Protein AF-A0A7K7KEI0-F1 (afdb_monomer)

Nearest PDB structures (foldseek):
  1w1h-assembly2_B  TM=6.292E-01  e=1.467E+00  Homo sapiens
  8t2x-assembly1_Bg  TM=7.182E-01  e=4.111E+00  Saccharomyces cerevisiae
  3gy1-assembly1_A  TM=5.578E-01  e=2.532E+00  Clostridium beijerinckii NCIMB 8052
  8hmf-assembly1_E  TM=5.472E-01  e=4.368E+00  Tetrahymena thermophila

Radius of gyration: 17.44 Å; Cα contacts (8 Å, |Δi|>4): 81; chains: 1; bounding box: 35×21×53 Å

Solvent-accessible surface area (backbone atoms only — not comparable to full-atom values): 3714 Å² total; per-residue (Å²): 110,74,64,80,76,47,72,85,59,82,86,79,90,82,76,54,77,71,46,77,49,74,43,83,72,76,73,65,93,86,63,76,44,26,42,31,37,32,31,74,84,72,48,52,37,35,29,39,74,86,78,70,42,79,77,46,109

Foldseek 3Di:
DVCVVPVPPDDDDDWAWDDKDWAQPDDPPPDGTWIWTATPVGDIFTADPVPRDTPDD

Structure (mmCIF, N/CA/C/O backbone):
data_AF-A0A7K7KEI0-F1
#
_entry.id   AF-A0A7K7KEI0-F1
#
loop_
_atom_site.group_PDB
_atom_site.id
_atom_site.type_symbol
_atom_site.label_atom_id
_atom_site.label_alt_id
_atom_site.label_comp_id
_atom_site.label_as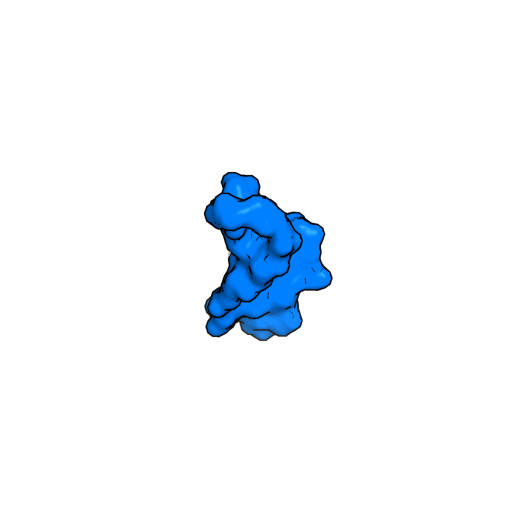ym_id
_atom_site.label_entity_id
_atom_site.label_seq_id
_atom_site.pdbx_PDB_ins_code
_atom_site.Cartn_x
_atom_site.Cartn_y
_atom_site.Cartn_z
_atom_site.occupancy
_atom_site.B_iso_or_equiv
_atom_site.auth_seq_id
_atom_site.auth_comp_id
_atom_site.auth_asym_id
_atom_site.auth_atom_id
_atom_site.pdbx_PDB_model_num
ATOM 1 N N . PRO A 1 1 ? -15.150 6.643 35.546 1.00 83.62 1 PRO A N 1
ATOM 2 C CA . PRO A 1 1 ? -15.880 5.640 34.724 1.00 83.62 1 PRO A CA 1
ATOM 3 C C . PRO A 1 1 ? -15.172 5.459 33.370 1.00 83.62 1 PRO A C 1
ATOM 5 O O . PRO A 1 1 ? -14.750 6.461 32.798 1.00 83.62 1 PRO A O 1
ATOM 8 N N . PHE A 1 2 ? -15.029 4.221 32.874 1.00 91.81 2 PHE A N 1
ATOM 9 C CA . PHE A 1 2 ? -14.287 3.861 31.644 1.00 91.81 2 PHE A CA 1
ATOM 10 C C . PHE A 1 2 ? -14.592 4.791 30.453 1.00 91.81 2 PHE A C 1
ATOM 12 O O . PHE A 1 2 ? -13.703 5.303 29.780 1.00 91.81 2 PHE A O 1
ATOM 19 N N . VAL A 1 3 ? -15.871 5.110 30.269 1.00 90.94 3 VAL A N 1
ATOM 20 C CA . VAL A 1 3 ? -16.378 5.955 29.183 1.00 90.94 3 VAL A CA 1
ATOM 21 C C . VAL A 1 3 ? -15.792 7.377 29.190 1.00 90.94 3 VAL A C 1
ATOM 23 O O . VAL A 1 3 ? -15.420 7.883 28.137 1.00 90.94 3 VAL A O 1
ATOM 26 N N . ALA A 1 4 ? -15.667 8.026 30.351 1.00 92.69 4 ALA A N 1
ATOM 27 C CA . ALA A 1 4 ? -15.108 9.381 30.440 1.00 92.69 4 ALA A CA 1
ATOM 28 C C . ALA A 1 4 ? -13.601 9.420 30.122 1.00 92.69 4 ALA A C 1
ATOM 30 O O . ALA A 1 4 ? -13.105 10.427 29.632 1.00 92.69 4 ALA A O 1
ATOM 31 N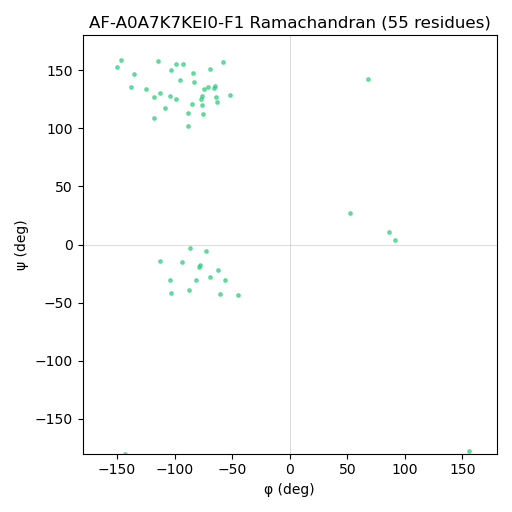 N . LEU A 1 5 ? -12.890 8.314 30.366 1.00 92.50 5 LEU A N 1
ATOM 32 C CA . LEU A 1 5 ? -11.448 8.198 30.141 1.00 92.50 5 LEU A CA 1
ATOM 33 C C . LEU A 1 5 ? -11.093 7.901 28.675 1.00 92.50 5 LEU A C 1
ATOM 35 O O . LEU A 1 5 ? -10.024 8.289 28.203 1.00 92.50 5 LEU A O 1
ATOM 39 N N . HIS A 1 6 ? -11.974 7.203 27.953 1.00 91.19 6 HIS A N 1
ATOM 40 C CA . HIS A 1 6 ? -11.661 6.671 26.623 1.00 91.19 6 HIS A CA 1
ATOM 41 C C . HIS A 1 6 ? -12.438 7.320 25.469 1.00 91.19 6 HIS A C 1
ATOM 43 O O . HIS A 1 6 ? -12.006 7.185 24.330 1.00 91.19 6 HIS A O 1
ATOM 49 N N . LYS A 1 7 ? -13.511 8.086 25.728 1.00 90.44 7 LYS A N 1
ATOM 50 C CA . LYS A 1 7 ? -14.323 8.747 24.681 1.00 90.44 7 LYS A CA 1
ATOM 51 C C . LYS A 1 7 ? -13.541 9.677 23.744 1.00 90.44 7 LYS A C 1
ATOM 53 O O . LYS A 1 7 ? -13.938 9.832 22.598 1.00 90.44 7 LYS A O 1
ATOM 58 N N . GLY A 1 8 ? -12.466 10.303 24.224 1.00 92.12 8 GLY A N 1
ATOM 59 C CA . GLY A 1 8 ? -11.637 11.212 23.423 1.00 92.12 8 GLY A CA 1
ATOM 60 C C . GLY A 1 8 ? -10.530 10.527 22.617 1.00 92.12 8 GLY A C 1
ATOM 61 O O . GLY A 1 8 ? -9.798 11.210 21.909 1.00 92.12 8 GLY A O 1
ATOM 62 N N . ARG A 1 9 ? -10.356 9.203 22.739 1.00 91.25 9 ARG A N 1
ATOM 63 C 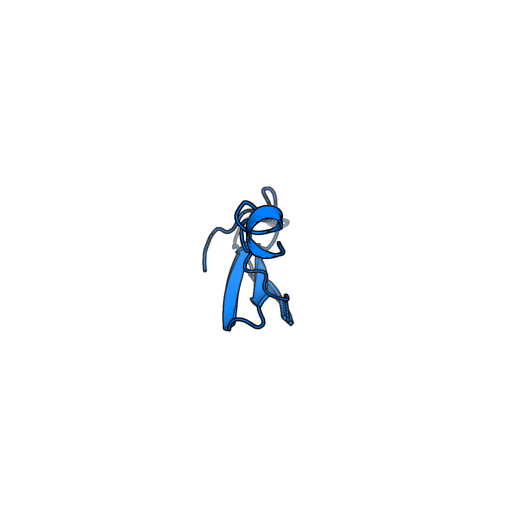CA . ARG A 1 9 ? -9.302 8.479 22.018 1.00 91.25 9 ARG A CA 1
ATOM 64 C C . ARG A 1 9 ? -9.834 8.043 20.648 1.00 91.25 9 ARG A C 1
ATOM 66 O O . ARG A 1 9 ? -10.733 7.201 20.617 1.00 91.25 9 ARG A O 1
ATOM 73 N N . PRO A 1 10 ? -9.316 8.578 19.527 1.00 89.75 10 PRO A N 1
ATOM 74 C CA . PRO A 1 10 ? -9.747 8.138 18.208 1.00 89.75 10 PRO A CA 1
ATOM 75 C C . PRO A 1 10 ? -9.344 6.677 17.980 1.00 89.75 10 PRO A C 1
ATOM 77 O O . PRO A 1 10 ? -8.213 6.279 18.266 1.00 89.75 10 PRO A O 1
ATOM 80 N N . LEU A 1 11 ? -10.269 5.878 17.450 1.00 90.75 11 LEU A N 1
ATOM 81 C CA . LEU A 1 11 ? -9.994 4.512 17.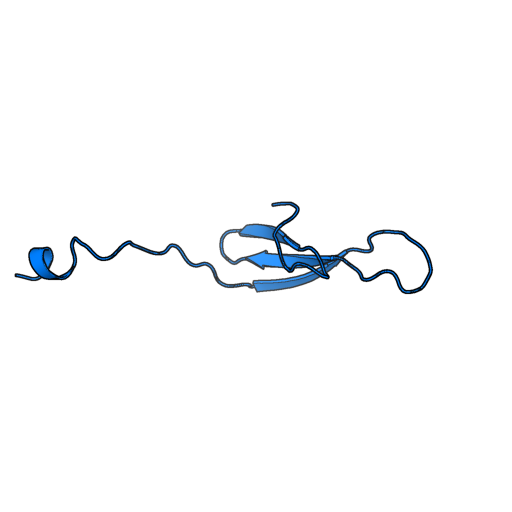009 1.00 90.75 11 LEU A CA 1
ATOM 82 C C . LEU A 1 11 ? -9.224 4.558 15.686 1.00 90.75 11 LEU A C 1
ATOM 84 O O . LEU A 1 11 ? -9.763 4.966 14.660 1.00 90.75 11 LEU A O 1
ATOM 88 N N . GLN A 1 12 ? -7.962 4.135 15.719 1.00 90.75 12 GLN A N 1
ATOM 89 C CA . GLN A 1 12 ? -7.119 3.994 14.534 1.00 90.75 12 GLN A CA 1
ATOM 90 C C . GLN A 1 12 ? -7.376 2.625 13.902 1.00 90.75 12 GLN A C 1
ATOM 92 O O . GLN A 1 12 ? -7.193 1.596 14.552 1.00 90.75 12 GLN A O 1
ATOM 97 N N . ARG A 1 13 ? -7.805 2.599 12.637 1.00 90.31 13 ARG A N 1
ATOM 98 C CA . ARG A 1 13 ? -7.942 1.350 11.876 1.00 90.31 13 ARG A CA 1
ATOM 99 C C . ARG A 1 13 ? -6.606 1.071 11.202 1.00 90.31 13 ARG A C 1
ATOM 101 O O . ARG A 1 13 ? -6.263 1.724 10.224 1.00 90.31 13 ARG A O 1
ATOM 108 N N . GLN A 1 14 ? -5.846 0.151 11.779 1.00 94.62 14 GLN A N 1
ATOM 109 C CA . GLN A 1 14 ? -4.574 -0.316 11.235 1.00 94.62 14 GLN A CA 1
ATOM 110 C C . GLN A 1 14 ? -4.791 -1.634 10.485 1.00 94.62 14 GLN A C 1
ATOM 112 O O . GLN A 1 14 ? -5.752 -2.348 10.762 1.00 94.62 14 GLN A O 1
ATOM 117 N N . THR A 1 15 ? -3.909 -1.933 9.534 1.00 96.62 15 THR A N 1
ATOM 118 C CA . THR A 1 15 ? -3.883 -3.198 8.790 1.00 96.62 15 THR A CA 1
ATOM 119 C C . THR A 1 15 ? -2.444 -3.693 8.716 1.00 96.62 15 THR A C 1
ATOM 121 O O . THR A 1 15 ? -1.514 -2.887 8.638 1.00 96.62 15 THR A O 1
ATOM 124 N N . VAL A 1 16 ? -2.255 -5.008 8.726 1.00 98.06 16 VAL A N 1
ATOM 125 C CA . VAL A 1 16 ? -0.946 -5.646 8.548 1.00 98.06 16 VAL A CA 1
ATOM 126 C C . VAL A 1 16 ? -0.606 -5.767 7.062 1.00 98.06 16 VAL A C 1
ATOM 128 O O . VAL A 1 16 ? -1.467 -6.092 6.245 1.00 98.06 16 VAL A O 1
ATOM 131 N N . VAL A 1 17 ? 0.658 -5.515 6.714 1.00 97.69 17 VAL A N 1
ATOM 132 C CA . VAL A 1 17 ? 1.218 -5.814 5.387 1.00 97.69 17 VAL A CA 1
ATOM 133 C C . VAL A 1 17 ? 1.506 -7.314 5.303 1.00 97.69 17 VAL A C 1
ATOM 135 O O . VAL A 1 17 ? 2.221 -7.852 6.145 1.00 97.69 17 VAL A O 1
ATOM 138 N N . THR A 1 18 ? 0.958 -7.986 4.294 1.00 98.44 18 THR A N 1
ATOM 139 C CA . THR A 1 18 ? 1.069 -9.442 4.101 1.00 98.44 18 THR A CA 1
ATOM 140 C C . THR A 1 18 ? 2.049 -9.823 2.999 1.00 98.44 18 THR A C 1
ATOM 142 O O . THR A 1 18 ? 2.682 -10.873 3.087 1.00 98.44 18 THR A O 1
ATOM 145 N N . CYS A 1 19 ? 2.211 -8.984 1.976 1.00 97.44 19 CYS A N 1
ATOM 146 C CA . CYS A 1 19 ? 3.190 -9.200 0.915 1.00 97.44 19 CYS A CA 1
ATOM 147 C C . CYS A 1 19 ? 3.769 -7.883 0.388 1.00 97.44 19 CYS A C 1
A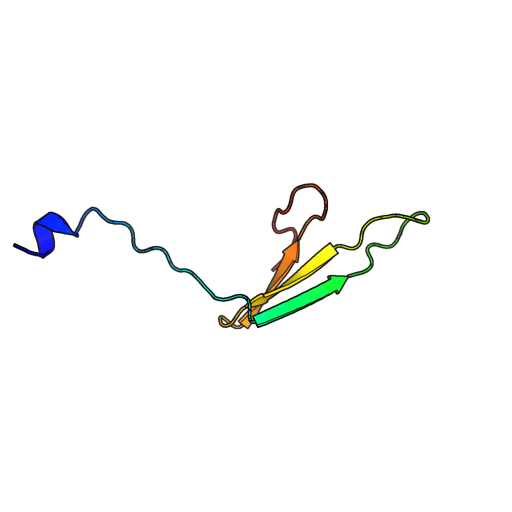TOM 149 O O . CYS A 1 19 ? 3.179 -6.813 0.551 1.00 97.44 19 CYS A O 1
ATOM 151 N N . LEU A 1 20 ? 4.944 -7.981 -0.238 1.00 97.31 20 LEU A N 1
ATOM 152 C CA . LEU A 1 20 ? 5.668 -6.864 -0.834 1.00 97.31 20 LEU A CA 1
ATOM 153 C C . LEU A 1 20 ? 6.249 -7.291 -2.185 1.00 97.31 20 LEU A C 1
ATOM 155 O O . LEU A 1 20 ? 6.804 -8.383 -2.308 1.00 97.31 20 LEU A O 1
ATOM 159 N N . GLY A 1 21 ? 6.114 -6.429 -3.186 1.00 96.25 21 GLY A N 1
ATOM 160 C CA . GLY A 1 21 ? 6.641 -6.623 -4.533 1.00 96.25 21 GLY A CA 1
ATOM 161 C C . GLY A 1 21 ? 7.147 -5.319 -5.144 1.00 96.25 21 GLY A C 1
ATOM 162 O O . GLY A 1 21 ? 7.085 -4.261 -4.518 1.00 96.25 21 GLY A O 1
ATOM 163 N N . ALA A 1 22 ? 7.642 -5.405 -6.375 1.00 95.00 22 ALA A N 1
ATOM 164 C CA . ALA A 1 22 ? 8.115 -4.270 -7.158 1.00 95.00 22 ALA A CA 1
ATOM 165 C C . ALA A 1 22 ? 7.387 -4.234 -8.507 1.00 95.00 22 ALA A C 1
ATOM 167 O O . ALA A 1 22 ? 7.247 -5.265 -9.168 1.00 95.00 22 ALA A O 1
ATOM 168 N N . LEU A 1 23 ? 6.913 -3.053 -8.899 1.00 93.56 23 LEU A N 1
ATOM 169 C CA . LEU A 1 23 ? 6.302 -2.793 -10.196 1.00 93.56 23 LEU A CA 1
ATOM 170 C C . LEU A 1 23 ? 7.258 -1.938 -11.042 1.00 93.56 23 LEU A C 1
ATOM 172 O O . LEU A 1 23 ? 7.516 -0.785 -10.675 1.00 93.56 23 LEU A O 1
ATOM 176 N N . PRO A 1 24 ? 7.745 -2.457 -12.183 1.00 91.00 24 PRO A N 1
ATOM 177 C CA . PRO A 1 24 ? 8.599 -1.702 -13.084 1.00 91.00 24 PRO A CA 1
ATOM 178 C C . PRO A 1 24 ? 7.865 -0.494 -13.653 1.00 91.00 24 PRO A C 1
ATOM 180 O O . PRO A 1 24 ? 6.816 -0.632 -14.283 1.00 91.00 24 PRO A O 1
ATOM 183 N N . ARG A 1 25 ? 8.420 0.701 -13.447 1.00 82.88 25 ARG A N 1
ATOM 184 C CA . ARG A 1 25 ? 7.779 1.955 -13.877 1.00 82.88 25 ARG A CA 1
ATOM 185 C C . ARG A 1 25 ? 7.930 2.226 -15.377 1.00 82.88 25 ARG A C 1
ATOM 187 O O . ARG A 1 25 ? 7.189 3.029 -15.937 1.00 82.88 25 ARG A O 1
ATOM 194 N N . GLY A 1 26 ? 8.884 1.542 -16.015 1.00 80.19 26 GLY A N 1
ATOM 195 C CA . GLY A 1 26 ? 9.407 1.921 -17.324 1.00 80.19 26 GLY A CA 1
ATOM 196 C C . GLY A 1 26 ? 10.202 3.227 -17.225 1.00 80.19 26 GLY A C 1
ATOM 197 O O . GLY A 1 26 ? 9.871 4.121 -16.450 1.00 80.19 26 GLY A O 1
ATOM 198 N N . GLY A 1 27 ? 11.293 3.344 -17.972 1.00 84.94 27 GLY A N 1
ATOM 199 C CA . GLY A 1 27 ? 12.151 4.522 -17.890 1.00 84.94 27 GLY A CA 1
ATOM 200 C C . GLY A 1 27 ? 13.579 4.240 -18.337 1.00 84.94 27 GLY A C 1
ATOM 201 O O . GLY A 1 27 ? 13.872 3.126 -18.781 1.00 84.94 27 GLY A O 1
ATOM 202 N N . PRO A 1 28 ? 14.467 5.243 -18.249 1.00 87.81 28 PRO A N 1
ATOM 203 C CA . PRO A 1 28 ? 15.893 5.035 -18.454 1.00 87.81 28 PRO A CA 1
ATOM 204 C C . PRO A 1 28 ? 16.451 3.998 -17.470 1.00 87.81 28 PRO A C 1
ATOM 206 O O . PRO A 1 28 ? 15.890 3.759 -16.395 1.00 87.81 28 PRO A O 1
ATOM 209 N N . GLU A 1 29 ? 17.575 3.389 -17.843 1.00 86.19 29 GLU A N 1
ATOM 210 C CA . GLU A 1 29 ? 18.299 2.449 -16.989 1.00 86.19 29 GLU A CA 1
ATOM 211 C C . GLU A 1 29 ? 18.574 3.074 -15.609 1.00 86.19 29 GLU A C 1
ATOM 213 O O . GLU A 1 29 ? 19.064 4.199 -15.514 1.00 86.19 29 GLU A O 1
ATOM 218 N N . GLY A 1 30 ? 18.213 2.357 -14.541 1.00 85.44 30 GLY A N 1
ATOM 219 C CA . GLY A 1 30 ? 18.359 2.830 -13.161 1.00 85.44 30 GLY A CA 1
ATOM 220 C C . GLY A 1 30 ? 17.146 3.566 -12.584 1.00 85.44 30 GLY A C 1
ATOM 221 O O . GLY A 1 30 ? 17.209 4.021 -11.445 1.00 85.44 30 GLY A O 1
ATOM 222 N N . THR A 1 31 ? 16.034 3.664 -13.321 1.00 89.06 31 THR A N 1
ATOM 223 C CA . THR A 1 31 ? 14.778 4.186 -12.758 1.00 89.06 31 THR A CA 1
ATOM 224 C C . THR A 1 31 ? 14.279 3.259 -11.640 1.00 89.06 31 THR A C 1
ATOM 226 O O . THR A 1 31 ? 14.142 2.061 -11.886 1.00 89.06 31 THR A O 1
ATOM 229 N N . PRO A 1 32 ? 13.986 3.769 -10.428 1.00 90.69 32 PRO A N 1
ATOM 230 C CA . PRO A 1 32 ? 13.530 2.933 -9.324 1.00 90.69 32 PRO A CA 1
ATOM 231 C C . PRO A 1 32 ? 12.103 2.404 -9.540 1.00 90.69 32 PRO A C 1
ATOM 233 O O . PRO A 1 32 ? 11.171 3.144 -9.890 1.00 90.69 32 PRO A O 1
ATOM 236 N N . ASP A 1 33 ? 11.917 1.115 -9.264 1.00 93.38 33 ASP A N 1
ATOM 237 C CA . ASP A 1 33 ? 10.617 0.444 -9.325 1.00 93.38 33 ASP A CA 1
ATOM 238 C C . ASP A 1 33 ? 9.674 0.930 -8.215 1.00 93.38 33 ASP A C 1
ATOM 240 O O . ASP A 1 33 ? 10.108 1.355 -7.143 1.00 93.38 33 ASP A O 1
ATOM 244 N N . CYS A 1 34 ? 8.362 0.890 -8.461 1.00 94.06 34 CYS A N 1
ATOM 245 C CA . CYS A 1 34 ? 7.370 1.208 -7.432 1.00 94.06 34 CYS A CA 1
ATOM 246 C C . CYS A 1 34 ? 7.237 0.036 -6.451 1.00 94.06 34 CYS A C 1
ATOM 248 O O . CYS A 1 34 ? 6.940 -1.076 -6.897 1.00 94.06 34 CYS A O 1
ATOM 250 N N . PRO A 1 35 ? 7.344 0.249 -5.130 1.00 95.50 35 PRO A N 1
ATOM 251 C CA . PRO A 1 35 ? 6.953 -0.765 -4.161 1.00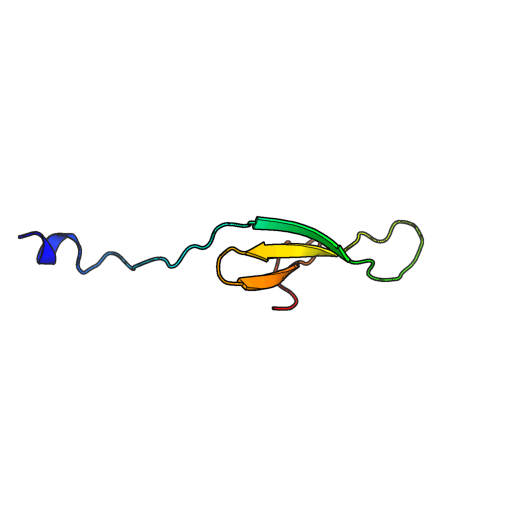 95.50 35 PRO A CA 1
ATOM 252 C C . PRO A 1 35 ? 5.447 -1.028 -4.231 1.00 95.50 35 PRO A C 1
ATOM 254 O O . PRO A 1 35 ? 4.646 -0.095 -4.280 1.00 95.50 35 PRO A O 1
ATOM 257 N N . VAL A 1 36 ? 5.058 -2.297 -4.194 1.00 96.75 36 VAL A N 1
ATOM 258 C CA . VAL A 1 36 ? 3.658 -2.725 -4.128 1.00 96.75 36 VAL A CA 1
ATOM 259 C C . VAL A 1 36 ? 3.445 -3.498 -2.836 1.00 96.75 36 VAL A C 1
ATOM 261 O O . VAL A 1 36 ? 4.183 -4.440 -2.559 1.00 96.75 36 VAL A O 1
ATOM 264 N N . LEU A 1 37 ? 2.447 -3.110 -2.045 1.00 97.56 37 LEU A N 1
ATOM 265 C CA . LEU A 1 37 ? 2.102 -3.745 -0.775 1.00 97.56 37 LEU A CA 1
ATOM 266 C C . LEU A 1 37 ? 0.746 -4.433 -0.879 1.00 97.56 37 LEU A C 1
ATOM 268 O O . LEU A 1 37 ? -0.228 -3.798 -1.269 1.00 97.56 37 LEU A O 1
ATOM 272 N N . GLY A 1 38 ? 0.663 -5.691 -0.461 1.00 97.94 38 GLY A N 1
ATOM 273 C CA . GLY A 1 38 ? -0.612 -6.321 -0.125 1.00 97.94 38 GLY A CA 1
ATOM 274 C C . GLY A 1 38 ? -0.870 -6.221 1.372 1.00 97.94 38 GLY A C 1
ATOM 275 O O . GLY A 1 38 ? 0.059 -6.357 2.173 1.00 97.94 38 GLY A O 1
ATOM 276 N N . THR A 1 39 ? -2.118 -5.983 1.767 1.00 98.06 39 THR A N 1
ATOM 277 C CA . THR A 1 39 ? -2.518 -5.928 3.180 1.00 98.06 39 THR A CA 1
ATOM 278 C C . THR A 1 39 ? -3.478 -7.061 3.543 1.00 98.06 39 THR A C 1
ATOM 280 O O . THR A 1 39 ? -4.157 -7.623 2.686 1.00 98.06 39 THR A O 1
ATOM 283 N N . GLU A 1 40 ? -3.571 -7.406 4.830 1.00 98.06 40 GLU A N 1
ATOM 284 C CA . GLU A 1 40 ? -4.545 -8.396 5.328 1.00 98.06 40 GLU A CA 1
ATOM 285 C C . GLU A 1 40 ? -6.002 -7.958 5.109 1.00 98.06 40 GLU A C 1
ATOM 287 O O . GLU A 1 40 ? -6.897 -8.798 5.048 1.00 98.06 40 GLU A O 1
ATOM 292 N N . ALA A 1 41 ? -6.240 -6.651 4.952 1.00 95.81 41 ALA A N 1
ATOM 293 C CA . ALA A 1 41 ? -7.541 -6.099 4.593 1.00 95.81 41 ALA A CA 1
ATOM 294 C C . ALA A 1 41 ? -7.924 -6.360 3.121 1.00 95.81 41 ALA A C 1
ATOM 296 O O . ALA A 1 41 ? -9.044 -6.044 2.726 1.00 95.81 41 ALA A O 1
ATOM 297 N N . GLY A 1 42 ? -7.020 -6.942 2.324 1.00 96.00 42 GLY A N 1
ATOM 298 C CA . GLY A 1 42 ? -7.229 -7.239 0.907 1.00 96.00 42 GLY A CA 1
ATOM 299 C C . GLY A 1 42 ? -6.899 -6.078 -0.032 1.00 96.00 42 GLY A C 1
ATOM 300 O O . GLY A 1 42 ? -7.219 -6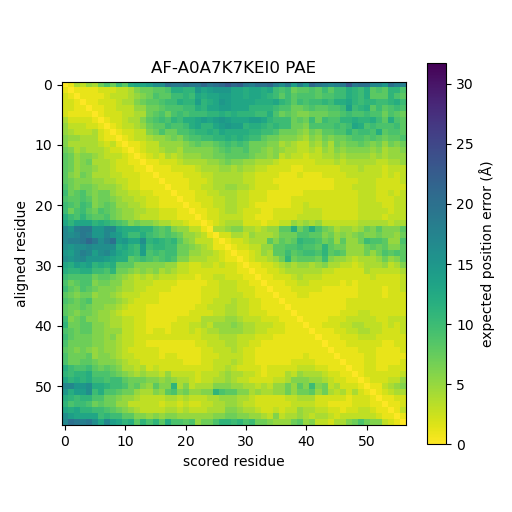.157 -1.215 1.00 96.00 42 GLY A O 1
ATOM 301 N N . ASP A 1 43 ? -6.265 -5.015 0.471 1.00 96.81 43 ASP A N 1
ATOM 302 C CA . ASP A 1 43 ? -5.862 -3.872 -0.348 1.00 96.81 43 ASP A CA 1
ATOM 303 C C . ASP A 1 43 ? -4.519 -4.130 -1.044 1.00 96.81 43 ASP A C 1
ATOM 305 O O . ASP A 1 43 ? -3.631 -4.764 -0.465 1.00 96.81 43 ASP A O 1
ATOM 309 N N . VAL A 1 44 ? -4.345 -3.570 -2.247 1.00 97.19 44 VAL A N 1
ATOM 310 C CA . VAL A 1 44 ? -3.069 -3.552 -2.976 1.00 97.19 44 VAL A CA 1
ATOM 311 C C . VAL A 1 44 ? -2.631 -2.103 -3.172 1.00 97.19 44 VAL A C 1
ATOM 313 O O . VAL A 1 44 ? -3.227 -1.368 -3.943 1.00 97.19 44 VAL A O 1
ATOM 316 N N . LEU A 1 45 ? -1.586 -1.670 -2.475 1.00 97.19 45 LEU A N 1
ATOM 317 C CA . LEU A 1 45 ? -1.120 -0.282 -2.490 1.00 97.19 45 LEU A CA 1
ATOM 318 C C . LEU A 1 45 ? 0.141 -0.153 -3.340 1.00 97.19 45 LEU A C 1
ATOM 320 O O . LEU A 1 45 ? 1.120 -0.852 -3.088 1.00 97.19 45 LEU A O 1
ATOM 324 N N . VAL A 1 46 ? 0.149 0.771 -4.300 1.00 96.19 46 VAL A N 1
ATOM 325 C CA . VAL A 1 46 ? 1.350 1.127 -5.074 1.00 96.19 46 VAL A CA 1
ATOM 326 C C . VAL A 1 46 ? 1.955 2.395 -4.489 1.00 96.19 46 VAL A C 1
ATOM 328 O O . VAL A 1 46 ? 1.267 3.412 -4.375 1.00 96.19 46 VAL A O 1
ATOM 331 N N . LEU A 1 47 ? 3.234 2.337 -4.125 1.00 96.31 47 LEU A N 1
ATOM 332 C CA . LEU A 1 47 ? 3.954 3.438 -3.499 1.00 96.31 47 LEU A CA 1
ATOM 333 C C . LEU A 1 47 ? 4.876 4.165 -4.475 1.00 96.31 47 LEU A C 1
ATOM 335 O O . LEU A 1 47 ? 5.448 3.576 -5.396 1.00 96.31 47 LEU A O 1
ATOM 339 N N . ASP A 1 48 ? 5.069 5.451 -4.212 1.00 93.75 48 ASP A N 1
ATOM 340 C CA . ASP A 1 48 ? 6.155 6.224 -4.792 1.00 93.75 48 ASP A CA 1
ATOM 341 C C . ASP A 1 48 ? 7.498 5.847 -4.131 1.00 93.75 48 ASP A C 1
ATOM 343 O O . ASP A 1 48 ? 7.558 5.727 -2.908 1.00 93.75 48 ASP A O 1
ATOM 347 N N . PRO A 1 49 ? 8.579 5.625 -4.894 1.00 91.19 49 PRO A N 1
ATOM 348 C CA . PRO A 1 49 ? 9.854 5.124 -4.393 1.00 91.19 49 PRO A CA 1
ATOM 349 C C . PRO A 1 49 ? 10.673 6.224 -3.714 1.00 91.19 49 PRO A C 1
ATOM 351 O O . PRO A 1 49 ? 11.595 5.910 -2.971 1.00 91.19 49 PRO A O 1
ATOM 354 N N . GLU A 1 50 ? 10.369 7.495 -3.990 1.00 90.44 50 GLU A N 1
ATOM 355 C CA . GLU A 1 50 ? 11.092 8.651 -3.467 1.00 90.44 50 GLU A CA 1
ATOM 356 C C . GLU A 1 50 ? 10.297 9.303 -2.333 1.00 90.44 50 GLU A C 1
ATOM 358 O O . GLU A 1 50 ? 10.860 9.654 -1.296 1.00 90.44 50 GLU A O 1
ATOM 363 N N . ALA A 1 51 ? 8.978 9.425 -2.499 1.00 90.06 51 ALA A N 1
ATOM 364 C CA . ALA A 1 51 ? 8.095 10.066 -1.530 1.00 90.06 51 ALA A CA 1
ATOM 365 C C . ALA A 1 51 ? 7.443 9.091 -0.532 1.00 90.06 51 ALA A C 1
ATOM 367 O O . ALA A 1 51 ? 6.900 9.542 0.478 1.00 90.06 51 ALA A O 1
ATOM 368 N N . PHE A 1 52 ? 7.461 7.776 -0.797 1.00 84.88 52 PHE A N 1
ATOM 369 C CA . PHE A 1 52 ? 6.784 6.738 0.004 1.00 84.88 52 PHE A CA 1
ATOM 370 C C . PHE A 1 52 ? 5.289 7.013 0.246 1.00 84.88 52 PHE A C 1
ATOM 372 O O . PHE A 1 52 ? 4.701 6.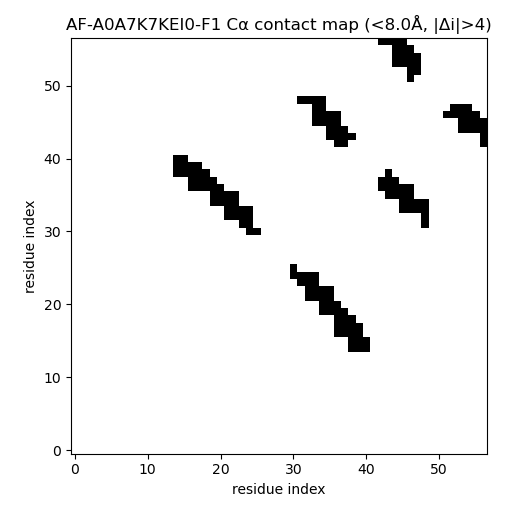572 1.236 1.00 84.88 52 PHE A O 1
ATOM 379 N N . THR A 1 53 ? 4.656 7.746 -0.668 1.00 94.62 53 THR A N 1
ATOM 380 C CA . THR A 1 53 ? 3.222 8.042 -0.667 1.00 94.62 53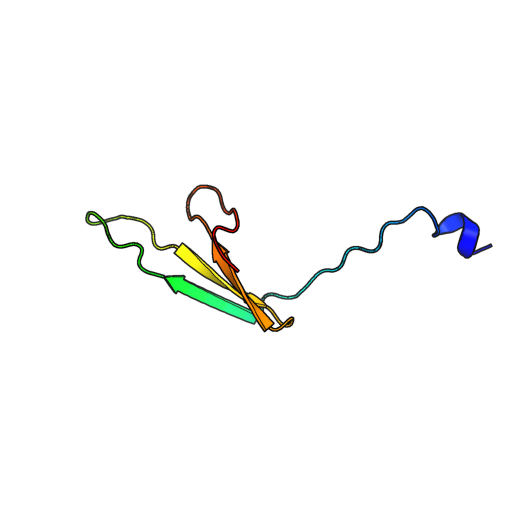 THR A CA 1
ATOM 381 C C . THR A 1 53 ? 2.462 7.015 -1.500 1.00 94.62 53 THR A C 1
ATOM 383 O O . THR A 1 53 ? 3.018 6.396 -2.406 1.00 94.62 53 THR A O 1
ATOM 386 N N . VAL A 1 54 ? 1.175 6.823 -1.203 1.00 95.38 54 VAL A N 1
ATOM 387 C CA . VAL A 1 54 ? 0.305 5.944 -1.998 1.00 95.38 54 VAL A CA 1
ATOM 388 C C . VAL A 1 54 ? -0.071 6.656 -3.296 1.00 95.38 54 VAL A C 1
ATOM 390 O O . VAL A 1 54 ? -0.704 7.709 -3.260 1.00 95.38 54 VAL A O 1
ATOM 393 N N . ILE A 1 55 ? 0.295 6.064 -4.432 1.00 93.75 55 ILE A N 1
ATOM 394 C CA . ILE A 1 55 ? -0.071 6.545 -5.771 1.00 93.75 55 ILE A CA 1
ATOM 395 C C . ILE A 1 55 ? -1.421 5.950 -6.192 1.00 93.75 55 ILE A C 1
ATOM 397 O O . ILE A 1 55 ? -2.236 6.628 -6.815 1.00 93.75 55 ILE A O 1
ATOM 401 N N . CYS A 1 56 ? -1.656 4.677 -5.859 1.00 90.06 56 CYS A N 1
ATOM 402 C CA . CYS A 1 56 ? -2.850 3.926 -6.248 1.00 90.06 56 CYS A CA 1
ATOM 403 C C . CYS A 1 56 ? -3.201 2.853 -5.201 1.00 90.06 56 CYS A C 1
ATOM 405 O O . CYS A 1 56 ? -2.307 2.370 -4.498 1.00 90.06 56 CYS A O 1
ATOM 407 N N . LYS A 1 57 ? -4.486 2.495 -5.115 1.00 86.19 57 LYS A N 1
ATOM 408 C CA . LYS A 1 57 ? -5.055 1.450 -4.256 1.00 86.19 57 LYS A CA 1
ATOM 409 C C . LYS A 1 57 ? -5.956 0.525 -5.075 1.00 86.19 57 LYS A C 1
ATOM 411 O O . LYS A 1 57 ? -6.630 1.058 -5.984 1.00 86.19 57 LYS A O 1
#

Secondary structure (DSSP, 8-state):
-HHHHHTTS-------EEEEEEE----STTPPPEEEEEETTS-EEEEPTTT--EEE-

Mean predicted aligned error: 5.11 Å

Sequence (57 aa):
PFVALHKGRPLQRQTVVTCLGALPRGGPEGTPDCPVLGTEAGDVLVLDPEAFTVICK

pLDDT: mean 92.6, std 4.42, range [80.19, 98.44]

InterPro domains:
  IPR032728 Bardet-Biedl syndrome 1, N-terminal [PF14779] (2-55)

Organism: Agelaius phoeniceus (NCBI:txid39638)